Protein AF-K2JA62-F1 (afdb_monomer_lite)

Structure (mmCIF, N/CA/C/O backbone):
data_AF-K2JA62-F1
#
_entry.id   AF-K2JA62-F1
#
loop_
_atom_site.group_PDB
_atom_site.id
_atom_site.type_symbol
_atom_site.label_atom_id
_atom_site.label_alt_id
_atom_site.label_comp_id
_atom_site.label_asym_id
_atom_site.label_entity_id
_atom_site.label_seq_id
_atom_site.pdbx_PDB_ins_code
_atom_site.Cartn_x
_atom_site.Cartn_y
_atom_site.Cartn_z
_atom_site.occupancy
_atom_site.B_iso_or_equiv
_atom_site.auth_seq_id
_atom_site.auth_comp_id
_atom_site.auth_asym_id
_atom_site.auth_atom_id
_atom_site.pdbx_PDB_model_num
ATOM 1 N N . SER A 1 1 ? 9.801 79.016 -14.951 1.00 45.44 1 SER A N 1
ATOM 2 C CA . SER A 1 1 ? 8.722 78.020 -14.820 1.00 45.44 1 SER A CA 1
ATOM 3 C C . SER A 1 1 ? 9.361 76.761 -14.269 1.00 45.44 1 SER A C 1
ATOM 5 O O . SER A 1 1 ? 10.327 76.317 -14.866 1.00 45.44 1 SER A O 1
ATOM 7 N N . GLN A 1 2 ? 9.165 76.470 -12.980 1.00 48.56 2 GLN A N 1
ATOM 8 C CA . GLN A 1 2 ? 8.334 75.347 -12.511 1.00 48.56 2 GLN A CA 1
ATOM 9 C C . GLN A 1 2 ? 8.779 73.981 -13.070 1.00 48.56 2 GLN A C 1
ATOM 11 O O . GLN A 1 2 ? 8.889 73.843 -14.274 1.00 48.56 2 GLN A O 1
ATOM 16 N N . GLN A 1 3 ? 8.955 72.899 -12.318 1.00 48.75 3 GLN A N 1
ATOM 17 C CA . GLN A 1 3 ? 8.885 72.585 -10.889 1.00 48.75 3 GLN A CA 1
ATOM 18 C C . GLN A 1 3 ? 9.178 71.060 -10.802 1.00 48.75 3 GLN A C 1
ATOM 20 O O . GLN A 1 3 ? 8.664 70.343 -11.650 1.00 48.75 3 GLN A O 1
ATOM 25 N N . GLN A 1 4 ? 9.886 70.606 -9.750 1.00 49.62 4 GLN A N 1
ATOM 26 C CA . GLN A 1 4 ? 9.683 69.329 -9.010 1.00 49.62 4 GLN A CA 1
ATOM 27 C C . GLN A 1 4 ? 9.931 67.984 -9.749 1.00 49.62 4 GLN A C 1
ATOM 29 O O . GLN A 1 4 ? 9.491 67.789 -10.867 1.00 49.62 4 GLN A O 1
ATOM 34 N N . GLY A 1 5 ? 10.559 66.944 -9.191 1.00 36.22 5 GLY A N 1
ATOM 35 C CA . GLY A 1 5 ? 11.025 66.666 -7.834 1.00 36.22 5 GLY A CA 1
ATOM 36 C C . GLY A 1 5 ? 11.055 65.144 -7.570 1.00 36.22 5 GLY A C 1
ATOM 37 O O . GLY A 1 5 ? 10.258 64.401 -8.129 1.00 36.22 5 GLY A O 1
ATOM 38 N N . ALA A 1 6 ? 11.953 64.745 -6.664 1.00 41.06 6 ALA A N 1
ATOM 39 C CA . ALA A 1 6 ? 11.935 63.545 -5.813 1.00 41.06 6 ALA A CA 1
ATOM 40 C C . ALA A 1 6 ? 12.363 62.160 -6.364 1.00 41.06 6 ALA A C 1
ATOM 42 O O . ALA A 1 6 ? 11.591 61.346 -6.859 1.00 41.06 6 ALA A O 1
ATOM 43 N N . VAL A 1 7 ? 13.641 61.886 -6.090 1.00 53.56 7 VAL A N 1
ATOM 44 C CA . VAL A 1 7 ? 14.231 60.628 -5.605 1.00 53.56 7 VAL A CA 1
ATOM 45 C C . VAL A 1 7 ? 13.331 59.800 -4.664 1.00 53.56 7 VAL A C 1
ATOM 47 O O . VAL A 1 7 ? 12.684 60.358 -3.782 1.00 53.56 7 VAL A O 1
ATOM 50 N N . ALA A 1 8 ? 13.392 58.466 -4.754 1.00 41.38 8 ALA A N 1
ATOM 51 C CA . ALA A 1 8 ? 13.087 57.576 -3.629 1.00 41.38 8 ALA A CA 1
ATOM 52 C C . ALA A 1 8 ? 13.810 56.226 -3.772 1.00 41.38 8 ALA A C 1
ATOM 54 O O . ALA A 1 8 ? 13.674 55.513 -4.763 1.00 41.38 8 ALA A O 1
ATOM 55 N N . ALA A 1 9 ? 14.610 55.927 -2.754 1.00 48.59 9 ALA A N 1
ATOM 56 C CA . ALA A 1 9 ? 15.407 54.728 -2.563 1.00 48.59 9 ALA A CA 1
ATOM 57 C C . ALA A 1 9 ? 14.555 53.469 -2.371 1.00 48.59 9 ALA A C 1
ATOM 59 O O . ALA A 1 9 ? 13.535 53.532 -1.695 1.00 48.59 9 ALA A O 1
ATOM 60 N N . LEU A 1 10 ? 15.044 52.314 -2.832 1.00 39.09 10 LEU A N 1
ATOM 61 C CA . LEU A 1 10 ? 14.592 51.003 -2.359 1.00 39.09 10 LEU A CA 1
ATOM 62 C C . LEU A 1 10 ? 15.790 50.050 -2.269 1.00 39.09 10 LEU A C 1
ATOM 64 O O . LEU A 1 10 ? 16.114 49.310 -3.194 1.00 39.09 10 LEU A O 1
ATOM 68 N N . GLY A 1 11 ? 16.466 50.100 -1.121 1.00 43.50 11 GLY A N 1
ATOM 69 C CA . GLY A 1 11 ? 17.125 48.918 -0.581 1.00 43.50 11 GLY A CA 1
ATOM 70 C C . GLY A 1 11 ? 16.074 47.998 0.042 1.00 43.50 11 GLY A C 1
ATOM 71 O O . GLY A 1 11 ? 15.070 48.475 0.565 1.00 43.50 11 GLY A O 1
ATOM 72 N N . GLY A 1 12 ? 16.319 46.689 0.017 1.00 34.91 12 GLY A N 1
ATOM 73 C CA . GLY A 1 12 ? 15.558 45.742 0.832 1.00 34.91 12 GLY A CA 1
ATOM 74 C C . GLY A 1 12 ? 15.395 44.361 0.209 1.00 34.91 12 GLY A C 1
ATOM 75 O O . GLY A 1 12 ? 14.727 44.212 -0.802 1.00 34.91 12 GLY A O 1
ATOM 76 N N . GLY A 1 13 ? 16.028 43.377 0.852 1.00 38.75 13 GLY A N 1
ATOM 77 C CA . GLY A 1 13 ? 15.559 42.006 1.102 1.00 38.75 13 GLY A CA 1
ATOM 78 C C . GLY A 1 13 ? 14.589 41.312 0.132 1.00 38.75 13 GLY A C 1
ATOM 79 O O . GLY A 1 13 ? 13.483 41.769 -0.122 1.00 38.75 13 GLY A O 1
ATOM 80 N N . ARG A 1 14 ? 14.986 40.099 -0.277 1.00 52.88 14 ARG A N 1
ATOM 81 C CA . ARG A 1 14 ? 14.175 39.056 -0.939 1.00 52.88 14 ARG A CA 1
ATOM 82 C C . ARG A 1 14 ? 12.745 38.945 -0.375 1.00 52.88 14 ARG A C 1
ATOM 84 O O . ARG A 1 14 ? 12.563 39.058 0.835 1.00 52.88 14 ARG A O 1
ATOM 91 N N . PRO A 1 15 ? 11.795 38.464 -1.192 1.00 45.56 15 PRO A N 1
ATOM 92 C CA . PRO A 1 15 ? 11.293 37.126 -0.878 1.00 45.56 15 PRO A CA 1
ATOM 93 C C . PRO A 1 15 ? 11.316 36.173 -2.077 1.00 45.56 15 PRO A C 1
ATOM 95 O O . PRO A 1 15 ? 10.873 36.464 -3.184 1.00 45.56 15 PRO A O 1
ATOM 98 N N . PHE A 1 16 ? 11.816 34.977 -1.800 1.00 48.72 16 PHE A N 1
ATOM 99 C CA . PHE A 1 16 ? 11.448 33.753 -2.498 1.00 48.72 16 PHE A CA 1
ATOM 100 C C . PHE A 1 16 ? 9.908 33.649 -2.525 1.00 48.72 16 PHE A C 1
ATOM 102 O O . PHE A 1 16 ? 9.282 33.573 -1.477 1.00 48.72 16 PHE A O 1
ATOM 109 N N . SER A 1 17 ? 9.285 33.657 -3.704 1.00 54.53 17 SER A N 1
ATOM 110 C CA . SER A 1 17 ? 7.892 33.204 -3.876 1.00 54.53 17 SER A CA 1
ATOM 111 C C . SER A 1 17 ? 7.974 31.785 -4.440 1.00 54.53 17 SER A C 1
ATOM 113 O O . SER A 1 17 ? 8.422 31.594 -5.564 1.00 54.53 17 SER A O 1
ATOM 115 N N . GLN A 1 18 ? 7.969 30.765 -3.584 1.00 48.72 18 GLN A N 1
ATOM 116 C CA . GLN A 1 18 ? 6.794 30.086 -3.024 1.00 48.72 18 GLN A CA 1
ATOM 117 C C . GLN A 1 18 ? 6.034 29.267 -4.084 1.00 48.72 18 GLN A C 1
ATOM 119 O O . GLN A 1 18 ? 5.167 29.755 -4.794 1.00 48.72 18 GLN A O 1
ATOM 124 N N . SER A 1 19 ? 6.429 27.995 -4.151 1.00 43.75 19 SER A N 1
ATOM 125 C CA . SER A 1 19 ? 5.552 26.817 -4.133 1.00 43.75 19 SER A CA 1
ATOM 126 C C . SER A 1 19 ? 4.311 26.816 -5.034 1.00 43.75 19 SER A C 1
ATOM 128 O O . SER A 1 19 ? 3.243 27.283 -4.653 1.00 43.75 19 SER A O 1
ATOM 130 N N . GLY A 1 20 ? 4.403 26.102 -6.155 1.00 44.59 20 GLY A N 1
ATOM 131 C CA . GLY A 1 20 ? 3.246 25.526 -6.840 1.00 44.59 20 GLY A CA 1
ATOM 132 C C . GLY A 1 20 ? 3.025 24.069 -6.427 1.00 44.59 20 GLY A C 1
ATOM 133 O O . GLY A 1 20 ? 3.175 23.178 -7.253 1.00 44.59 20 GLY A O 1
ATOM 134 N N . PHE A 1 21 ? 2.693 23.811 -5.159 1.00 43.84 21 PHE A N 1
ATOM 135 C CA . PHE A 1 21 ? 2.068 22.545 -4.762 1.00 43.84 21 PHE A CA 1
ATOM 136 C C . PHE A 1 21 ? 0.595 22.839 -4.494 1.00 43.84 21 PHE A C 1
ATOM 138 O O . PHE A 1 21 ? 0.222 23.269 -3.405 1.00 43.84 21 PHE A O 1
ATOM 145 N N . ALA A 1 22 ? -0.241 22.660 -5.515 1.00 44.41 22 ALA A N 1
ATOM 146 C CA . ALA A 1 22 ? -1.685 22.734 -5.359 1.00 44.41 22 ALA A CA 1
ATOM 147 C C . ALA A 1 22 ? -2.173 21.462 -4.645 1.00 44.41 22 ALA A C 1
ATOM 149 O O . ALA A 1 22 ? -2.412 20.432 -5.271 1.00 44.41 22 ALA A O 1
ATOM 150 N N . LEU A 1 23 ? -2.296 21.533 -3.318 1.00 45.19 23 LEU A N 1
ATOM 151 C CA . LEU A 1 23 ? -3.130 20.620 -2.542 1.00 45.19 23 LEU A CA 1
ATOM 152 C C . LEU A 1 23 ? -4.564 21.153 -2.591 1.00 45.19 23 LEU A C 1
ATOM 154 O O . LEU A 1 23 ? -4.899 22.123 -1.917 1.00 45.19 23 LEU A O 1
ATOM 158 N N . GLY A 1 24 ? -5.399 20.524 -3.414 1.00 37.38 24 GLY A N 1
ATOM 159 C CA . GLY A 1 24 ? -6.812 20.858 -3.539 1.00 37.38 24 GLY A CA 1
ATOM 160 C C . GLY A 1 24 ? -7.640 19.640 -3.931 1.00 37.38 24 GLY A C 1
ATOM 161 O O . GLY A 1 24 ? -7.641 19.249 -5.089 1.00 37.38 24 GLY A O 1
ATOM 162 N N . GLY A 1 25 ? -8.324 19.065 -2.938 1.00 40.34 25 GLY A N 1
ATOM 163 C CA . GLY A 1 25 ? -9.668 18.487 -3.054 1.00 40.34 25 GLY A CA 1
ATOM 164 C C . GLY A 1 25 ? -9.904 17.299 -3.993 1.00 40.34 25 GLY A C 1
ATOM 165 O O . GLY A 1 25 ? -10.125 17.470 -5.181 1.00 40.34 25 GLY A O 1
ATOM 166 N N . ALA A 1 26 ? -9.996 16.111 -3.388 1.00 48.31 26 ALA A N 1
ATOM 167 C CA . ALA A 1 26 ? -10.973 15.057 -3.685 1.00 48.31 26 ALA A CA 1
ATOM 168 C C . ALA A 1 26 ? -11.377 14.806 -5.157 1.00 48.31 26 ALA A C 1
ATOM 170 O O . ALA A 1 26 ? -12.359 15.347 -5.651 1.00 48.31 26 ALA A O 1
ATOM 171 N N . ALA A 1 27 ? -10.717 13.827 -5.778 1.00 48.31 27 ALA A N 1
ATOM 172 C CA . ALA A 1 27 ? -11.366 12.825 -6.629 1.00 48.31 27 ALA A CA 1
ATOM 173 C C . ALA A 1 27 ? -10.446 11.598 -6.716 1.00 48.31 27 ALA A C 1
ATOM 175 O O . ALA A 1 27 ? -9.691 11.397 -7.667 1.00 48.31 27 ALA A O 1
ATOM 176 N N . LEU A 1 28 ? -10.477 10.796 -5.653 1.00 47.72 28 LEU A N 1
ATOM 177 C CA . LEU A 1 28 ? -10.070 9.399 -5.692 1.00 47.72 28 LEU A CA 1
ATOM 178 C C . LEU A 1 28 ? -11.025 8.687 -6.663 1.00 47.72 28 LEU A C 1
ATOM 180 O O . LEU A 1 28 ? -12.188 8.491 -6.329 1.00 47.72 28 LEU A O 1
ATOM 184 N N . GLY A 1 29 ? -10.560 8.365 -7.870 1.00 46.84 29 GLY A N 1
ATOM 185 C CA . GLY A 1 29 ? -11.374 7.632 -8.846 1.00 46.84 29 GLY A CA 1
ATOM 186 C C . GLY A 1 29 ? -11.191 8.070 -10.293 1.00 46.84 29 GLY A C 1
ATOM 187 O O . GLY A 1 29 ? -12.166 8.344 -10.977 1.00 46.84 29 GLY A O 1
ATOM 188 N N . SER A 1 30 ? -9.953 8.157 -10.772 1.00 44.75 30 SER A N 1
ATOM 189 C CA . SER A 1 30 ? -9.673 8.091 -12.208 1.00 44.75 30 SER A CA 1
ATOM 190 C C . SER A 1 30 ? -8.200 7.764 -12.391 1.00 44.75 30 SER A C 1
ATOM 192 O O . SER A 1 30 ? -7.335 8.639 -12.346 1.00 44.75 30 SER A O 1
ATOM 194 N N . THR A 1 31 ? -7.902 6.481 -12.580 1.00 48.59 31 THR A N 1
ATOM 195 C CA . THR A 1 31 ? -6.661 6.014 -13.211 1.00 48.59 31 THR A CA 1
ATOM 196 C C . THR A 1 31 ? -6.746 6.293 -14.715 1.00 48.59 31 THR A C 1
ATOM 198 O O . THR A 1 31 ? -6.669 5.387 -15.537 1.00 48.59 31 THR A O 1
ATOM 201 N N . GLY A 1 32 ? -7.016 7.547 -15.070 1.00 46.16 32 GLY A N 1
ATOM 202 C CA . GLY A 1 32 ? -6.862 8.063 -16.417 1.00 46.16 32 GLY A CA 1
ATOM 203 C C . GLY A 1 32 ? -5.429 8.543 -16.555 1.00 46.16 32 GLY A C 1
ATOM 204 O O . GLY A 1 32 ? -4.976 9.370 -15.762 1.00 46.16 32 GLY A O 1
ATOM 205 N N . ASP A 1 33 ? -4.729 7.973 -17.525 1.00 48.88 33 ASP A N 1
ATOM 206 C CA . ASP A 1 33 ? -3.366 8.298 -17.921 1.00 48.88 33 ASP A CA 1
ATOM 207 C C . ASP A 1 33 ? -3.200 9.821 -18.067 1.00 48.88 33 ASP A C 1
ATOM 209 O O . ASP A 1 33 ? -3.616 10.430 -19.054 1.00 48.88 33 ASP A O 1
ATOM 213 N N . ARG A 1 34 ? -2.664 10.484 -17.033 1.00 51.22 34 ARG A N 1
ATOM 214 C CA . ARG A 1 34 ? -2.320 11.906 -17.118 1.00 51.22 34 ARG A CA 1
ATOM 215 C C . ARG A 1 34 ? -0.994 12.005 -17.848 1.00 51.22 34 ARG A C 1
ATOM 217 O O . ARG A 1 34 ? 0.055 12.197 -17.233 1.00 51.22 34 ARG A O 1
ATOM 224 N N . SER A 1 35 ? -1.056 11.912 -19.170 1.00 55.62 35 SER A N 1
ATOM 225 C CA . SER A 1 35 ? 0.016 12.361 -20.044 1.00 55.62 35 SER A CA 1
ATOM 226 C C . SER A 1 35 ? 0.187 13.869 -19.846 1.00 55.62 35 SER A C 1
ATOM 228 O O . SER A 1 35 ? -0.496 14.689 -20.461 1.00 55.62 35 SER A O 1
ATOM 230 N N . VAL A 1 36 ? 1.084 14.256 -18.941 1.00 49.03 36 VAL A N 1
ATOM 231 C CA . VAL A 1 36 ? 1.608 15.620 -18.881 1.00 49.03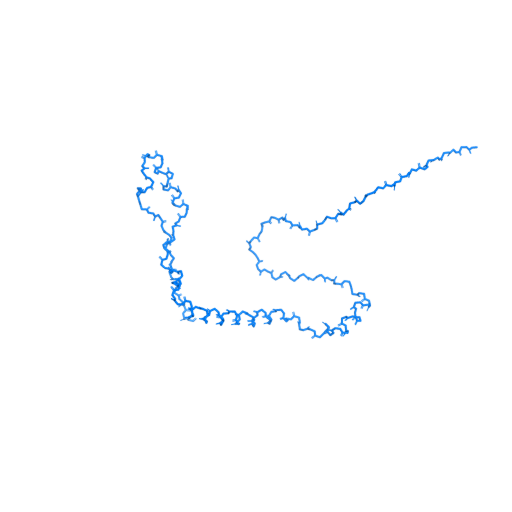 36 VAL A CA 1
ATOM 232 C C . VAL A 1 36 ? 2.423 15.858 -20.149 1.00 49.03 36 VAL A C 1
ATOM 234 O O . VAL A 1 36 ? 3.635 15.658 -20.174 1.00 49.03 36 VAL A O 1
ATOM 237 N N . SER A 1 37 ? 1.767 16.304 -21.221 1.00 55.72 37 SER A N 1
ATOM 238 C CA . SER A 1 37 ? 2.448 16.960 -22.339 1.00 55.72 37 SER A CA 1
ATOM 239 C C . SER A 1 37 ? 2.900 18.343 -21.879 1.00 55.72 37 SER A C 1
ATOM 241 O O . SER A 1 37 ? 2.347 19.371 -22.260 1.00 55.72 37 SER A O 1
ATOM 243 N N . ALA A 1 38 ? 3.920 18.372 -21.024 1.00 56.41 38 ALA A N 1
ATOM 244 C CA . ALA A 1 38 ? 4.715 19.567 -20.833 1.00 56.41 38 ALA A CA 1
ATOM 245 C C . ALA A 1 38 ? 5.480 19.788 -22.142 1.00 56.41 38 ALA A C 1
ATOM 247 O O . ALA A 1 38 ? 6.483 19.120 -22.404 1.00 56.41 38 ALA A O 1
ATOM 248 N N . ALA A 1 39 ? 4.974 20.681 -22.997 1.00 59.97 39 ALA A N 1
ATOM 249 C CA . ALA A 1 39 ? 5.717 21.162 -24.151 1.00 59.97 39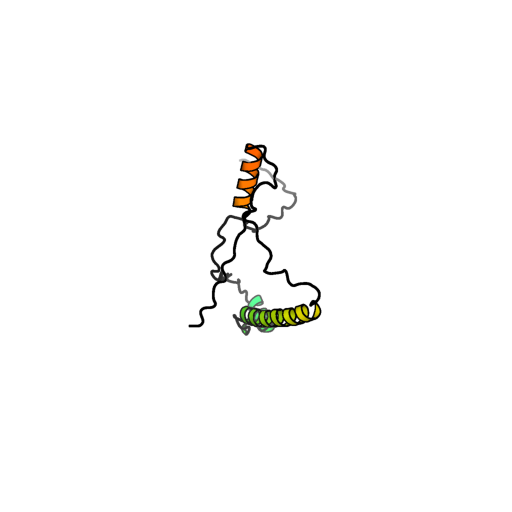 ALA A CA 1
ATOM 250 C C . ALA A 1 39 ? 7.039 21.742 -23.632 1.00 59.97 39 ALA A C 1
ATOM 252 O O . ALA A 1 39 ? 7.082 22.824 -23.051 1.00 59.97 39 ALA A O 1
ATOM 253 N N . THR A 1 40 ? 8.110 20.959 -23.750 1.00 64.75 40 THR A N 1
ATOM 254 C CA . THR A 1 40 ? 9.428 21.350 -23.260 1.00 64.75 40 THR A CA 1
ATOM 255 C C . THR A 1 40 ? 9.934 22.436 -24.205 1.00 64.75 40 THR A C 1
ATOM 257 O O . THR A 1 40 ? 10.079 22.144 -25.398 1.00 64.75 40 THR A O 1
ATOM 260 N N . PRO A 1 41 ? 10.188 23.676 -23.747 1.00 59.06 41 PRO A N 1
ATOM 261 C CA . PRO A 1 41 ? 10.761 24.704 -24.604 1.00 59.06 41 PRO A CA 1
ATOM 262 C C . PRO A 1 41 ? 12.115 24.200 -25.111 1.00 59.06 41 PRO A C 1
ATOM 264 O O . PRO A 1 41 ? 13.083 24.064 -24.366 1.00 59.06 41 PRO A O 1
ATOM 267 N N . THR A 1 42 ? 12.156 23.831 -26.387 1.00 72.69 42 THR A N 1
ATOM 268 C CA . THR A 1 42 ? 13.276 23.098 -26.971 1.00 72.69 42 THR A CA 1
ATOM 269 C C . THR A 1 42 ? 14.214 24.103 -27.630 1.00 72.69 42 THR A C 1
ATOM 271 O O . THR A 1 42 ? 14.147 24.364 -28.830 1.00 72.69 42 THR A O 1
ATOM 274 N N . THR A 1 43 ? 15.068 24.724 -26.816 1.00 87.12 43 THR A N 1
ATOM 275 C CA . THR A 1 43 ? 16.106 25.635 -27.315 1.00 87.12 43 THR A CA 1
ATOM 276 C C . THR A 1 43 ? 17.127 24.863 -28.166 1.00 87.12 43 THR A C 1
ATOM 278 O O . THR A 1 43 ? 17.327 23.665 -27.939 1.00 87.12 43 THR A O 1
ATOM 281 N N . PRO A 1 44 ? 17.826 25.508 -29.117 1.00 87.81 44 PRO A N 1
ATOM 282 C CA . PRO A 1 44 ? 18.840 24.840 -29.941 1.00 87.81 44 PRO A CA 1
ATOM 283 C C . PRO A 1 44 ? 19.934 24.136 -29.119 1.00 87.81 44 PRO A C 1
ATOM 285 O O . PRO A 1 44 ? 20.351 23.028 -29.447 1.00 87.81 44 PRO A O 1
ATOM 288 N N . GLY A 1 45 ? 20.344 24.730 -27.992 1.00 88.62 45 GLY A N 1
ATOM 289 C CA . GLY A 1 45 ? 21.296 24.108 -27.066 1.00 88.62 45 GLY A CA 1
ATOM 290 C C . GLY A 1 45 ? 20.759 22.821 -26.429 1.00 88.62 45 GLY A C 1
ATOM 291 O O . GLY A 1 45 ? 21.471 21.820 -26.365 1.00 88.62 45 GLY A O 1
ATOM 292 N N . MET A 1 46 ? 19.482 22.807 -26.032 1.00 86.81 46 MET A N 1
ATOM 293 C CA . MET A 1 46 ? 18.822 21.610 -25.500 1.00 86.81 46 MET A CA 1
ATOM 294 C C . MET A 1 46 ? 18.721 20.505 -26.563 1.00 86.81 46 MET A C 1
ATOM 296 O O . MET A 1 46 ? 18.897 19.335 -26.237 1.00 86.81 46 MET A O 1
ATOM 300 N N . GLN A 1 47 ? 18.486 20.851 -27.833 1.00 88.06 47 GLN A N 1
ATOM 301 C CA . GLN A 1 47 ? 18.451 19.871 -28.928 1.00 88.06 47 GLN A CA 1
ATOM 302 C C . GLN A 1 47 ? 19.805 19.191 -29.125 1.00 88.06 47 GLN A C 1
ATOM 304 O O . GLN A 1 47 ? 19.864 17.963 -29.166 1.00 88.06 47 GLN A O 1
ATOM 309 N N . ASN A 1 48 ? 20.888 19.971 -29.177 1.00 90.50 48 ASN A N 1
ATOM 310 C CA . ASN A 1 48 ? 22.246 19.437 -29.311 1.00 90.50 48 ASN A CA 1
ATOM 311 C C . ASN A 1 48 ? 22.615 18.532 -28.131 1.00 90.50 48 ASN A C 1
ATOM 313 O O . ASN A 1 48 ? 23.132 17.435 -28.327 1.00 90.50 48 ASN A O 1
ATOM 317 N N . PHE A 1 49 ? 22.279 18.945 -26.909 1.00 89.19 49 PHE A N 1
ATOM 318 C CA . PHE A 1 49 ? 22.513 18.134 -25.716 1.00 89.19 49 PHE A CA 1
ATOM 319 C C . PHE A 1 49 ? 21.737 16.807 -25.748 1.00 89.19 49 PHE A C 1
ATOM 321 O O . PHE A 1 49 ? 22.289 15.751 -25.453 1.00 89.19 49 PHE A O 1
ATOM 328 N N . ARG A 1 50 ? 20.471 16.825 -26.183 1.00 88.50 50 ARG A N 1
ATOM 329 C CA . ARG A 1 50 ? 19.657 15.607 -26.340 1.00 88.50 50 ARG A CA 1
ATOM 330 C C . ARG A 1 50 ? 20.193 14.669 -27.417 1.00 88.50 50 ARG A C 1
ATOM 332 O O . ARG A 1 50 ? 20.104 13.458 -27.238 1.00 88.50 50 ARG A O 1
ATOM 339 N N . GLN A 1 51 ? 20.740 15.206 -28.508 1.00 88.56 51 GLN A N 1
ATOM 340 C CA . GLN A 1 51 ? 21.405 14.406 -29.539 1.00 88.56 51 GLN A CA 1
ATOM 341 C C . GLN A 1 51 ? 22.670 13.738 -28.990 1.00 88.56 51 GLN A C 1
ATOM 343 O O . GLN A 1 51 ? 22.839 12.537 -29.176 1.00 88.56 51 GLN A O 1
ATOM 348 N N . GLN A 1 52 ? 23.503 14.480 -28.251 1.00 90.00 52 GLN A N 1
ATOM 349 C CA . GLN A 1 52 ? 24.705 13.938 -27.603 1.00 90.00 52 GLN A CA 1
ATOM 350 C C . GLN A 1 52 ? 24.376 12.832 -26.591 1.00 90.00 52 GLN A C 1
ATOM 352 O O . GLN A 1 52 ? 25.093 11.841 -26.512 1.00 90.00 52 GLN A O 1
ATOM 357 N N . LEU A 1 53 ? 23.274 12.975 -25.852 1.00 89.44 53 LEU A N 1
ATOM 358 C CA . LEU A 1 53 ? 22.792 11.972 -24.898 1.00 89.44 53 LEU A CA 1
ATOM 359 C C . LEU A 1 53 ? 21.945 10.852 -25.533 1.00 89.44 53 LEU A C 1
ATOM 361 O O . LEU A 1 53 ? 21.431 10.001 -24.812 1.00 89.44 53 LEU A O 1
ATOM 365 N N . GLY A 1 54 ? 21.729 10.864 -26.853 1.00 86.62 54 GLY A N 1
ATOM 366 C CA . GLY A 1 54 ? 20.912 9.856 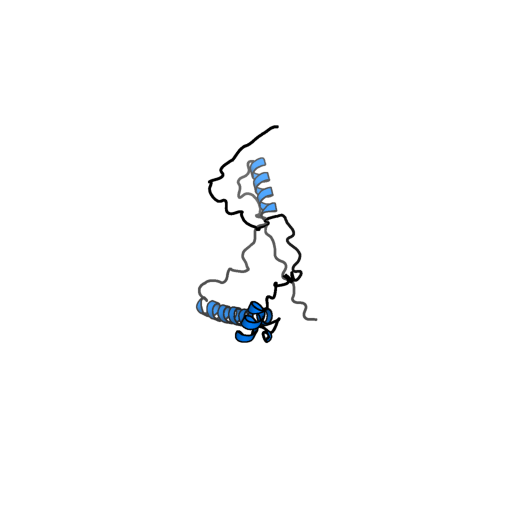-27.541 1.00 86.62 54 GLY A CA 1
ATOM 367 C C . GLY A 1 54 ? 19.424 9.855 -27.155 1.00 86.62 54 GLY A C 1
ATOM 368 O O . GLY A 1 54 ? 18.696 8.932 -27.508 1.00 86.62 54 GLY A O 1
ATOM 369 N N . LEU A 1 55 ? 18.928 10.896 -26.477 1.00 83.88 55 LEU A N 1
ATOM 370 C CA . LEU A 1 55 ? 17.559 10.948 -25.939 1.00 83.88 55 LEU A CA 1
ATOM 371 C C . LEU A 1 55 ? 16.473 10.979 -27.023 1.00 83.88 55 LEU A C 1
ATOM 373 O O . LEU A 1 55 ? 15.307 10.736 -26.729 1.00 83.88 55 LEU A O 1
ATOM 377 N N . ASN A 1 56 ? 16.838 11.284 -28.269 1.00 81.62 56 ASN A N 1
ATOM 378 C CA . ASN A 1 56 ? 15.920 11.252 -29.411 1.00 81.62 56 ASN A CA 1
ATOM 379 C C . ASN A 1 56 ? 15.633 9.823 -29.906 1.00 81.62 56 ASN A C 1
ATOM 381 O O . ASN A 1 56 ? 14.724 9.638 -30.705 1.00 81.62 56 ASN A O 1
ATOM 385 N N . GLN A 1 57 ? 16.407 8.836 -29.449 1.00 82.69 57 GLN A N 1
ATOM 386 C CA . GLN A 1 57 ? 16.263 7.421 -29.803 1.00 82.69 57 GLN A CA 1
ATOM 387 C C . GLN A 1 57 ? 15.647 6.601 -28.658 1.00 82.69 57 GLN A C 1
ATOM 389 O O . GLN A 1 57 ? 15.487 5.391 -28.783 1.00 82.69 57 GLN A O 1
ATOM 394 N N . ALA A 1 58 ? 15.330 7.241 -27.528 1.00 82.19 58 ALA A N 1
ATOM 395 C CA . ALA A 1 58 ? 14.749 6.564 -26.379 1.00 82.19 58 ALA A CA 1
ATOM 396 C C . ALA A 1 58 ? 13.323 6.089 -26.694 1.00 82.19 58 ALA A C 1
ATOM 398 O O . ALA A 1 58 ? 12.503 6.862 -27.191 1.00 82.19 58 ALA A O 1
ATOM 399 N N . ASP A 1 59 ? 13.022 4.833 -26.360 1.00 85.69 59 ASP A N 1
ATOM 400 C CA . ASP A 1 59 ? 11.671 4.286 -26.477 1.00 85.69 59 ASP A CA 1
ATOM 401 C C . ASP A 1 59 ? 10.713 5.071 -25.555 1.00 85.69 59 ASP A C 1
ATOM 403 O O . ASP A 1 59 ? 10.943 5.117 -24.339 1.00 85.69 59 ASP A O 1
ATOM 407 N N . PRO A 1 60 ? 9.630 5.680 -26.080 1.00 83.75 60 PRO A N 1
ATOM 408 C CA . PRO A 1 60 ? 8.648 6.386 -25.256 1.00 83.75 60 PRO A CA 1
ATOM 409 C C . PRO A 1 60 ? 8.001 5.485 -24.192 1.00 83.75 60 PRO A C 1
ATOM 411 O O . PRO A 1 60 ? 7.554 5.976 -23.155 1.00 83.75 60 PRO A O 1
ATOM 414 N N . ASN A 1 61 ? 7.997 4.168 -24.409 1.00 90.19 61 ASN A N 1
ATOM 415 C CA . ASN A 1 61 ? 7.405 3.179 -23.520 1.00 90.19 61 ASN A CA 1
ATOM 416 C C . ASN A 1 61 ? 8.389 2.605 -22.492 1.00 90.19 61 ASN A C 1
ATOM 418 O O . ASN A 1 61 ? 7.967 1.790 -21.668 1.00 90.19 61 ASN A O 1
ATOM 422 N N . ILE A 1 62 ? 9.659 3.034 -22.460 1.00 87.69 62 ILE A N 1
ATOM 423 C CA . ILE A 1 62 ? 10.704 2.435 -21.607 1.00 87.69 62 ILE A CA 1
ATOM 424 C C . ILE A 1 62 ? 10.303 2.331 -20.130 1.00 87.69 62 ILE A C 1
ATOM 426 O O . ILE A 1 62 ? 10.586 1.332 -19.478 1.00 87.69 62 ILE A O 1
ATOM 430 N N . ARG A 1 63 ? 9.565 3.315 -19.598 1.00 88.25 63 ARG A N 1
ATOM 431 C CA . ARG A 1 63 ? 9.067 3.275 -18.212 1.00 88.25 63 ARG A CA 1
ATOM 432 C C . ARG A 1 63 ? 8.069 2.143 -17.990 1.00 88.25 63 ARG A C 1
ATOM 434 O O . ARG A 1 63 ? 8.108 1.494 -16.953 1.00 88.25 63 ARG A O 1
ATOM 441 N N . THR A 1 64 ? 7.184 1.902 -18.953 1.00 89.19 64 THR A N 1
ATOM 442 C CA . THR A 1 64 ? 6.206 0.808 -18.867 1.00 89.19 64 THR A CA 1
ATOM 443 C C . THR A 1 64 ? 6.890 -0.553 -18.961 1.00 89.19 64 THR A C 1
ATOM 445 O O . THR A 1 64 ? 6.534 -1.458 -18.210 1.00 89.19 64 THR A O 1
ATOM 448 N N . THR A 1 65 ? 7.912 -0.675 -19.811 1.00 89.75 65 THR A N 1
ATOM 449 C CA . THR A 1 65 ? 8.737 -1.880 -19.942 1.00 89.75 65 THR A CA 1
ATOM 450 C C . THR A 1 65 ? 9.505 -2.165 -18.654 1.00 89.75 65 THR A C 1
ATOM 452 O O . THR A 1 65 ? 9.325 -3.236 -18.081 1.00 89.75 65 THR A O 1
ATOM 455 N N . ILE A 1 66 ? 10.235 -1.177 -18.118 1.00 89.19 66 ILE A N 1
ATOM 456 C CA . ILE A 1 66 ? 10.956 -1.298 -16.840 1.00 89.19 66 ILE A CA 1
ATOM 457 C C . ILE A 1 66 ? 10.000 -1.665 -15.707 1.00 89.19 66 ILE A C 1
ATOM 459 O O . ILE A 1 66 ? 10.291 -2.562 -14.928 1.00 89.19 66 ILE A O 1
ATOM 463 N N . ASN A 1 67 ? 8.840 -1.011 -15.610 1.00 85.19 67 ASN A N 1
ATOM 464 C CA . ASN A 1 67 ? 7.875 -1.322 -14.557 1.00 85.19 67 ASN A CA 1
ATOM 465 C C . ASN A 1 67 ? 7.360 -2.763 -14.667 1.00 85.19 67 ASN A C 1
ATOM 467 O O . ASN A 1 67 ? 7.226 -3.441 -13.649 1.00 85.19 67 ASN A O 1
ATOM 471 N N . ARG A 1 68 ? 7.091 -3.249 -15.886 1.00 86.44 68 ARG A N 1
ATOM 472 C CA . ARG A 1 68 ? 6.662 -4.634 -16.124 1.00 86.44 68 ARG A CA 1
ATOM 473 C C . ARG A 1 68 ? 7.746 -5.630 -15.712 1.00 86.44 68 ARG A C 1
ATOM 475 O O . ARG A 1 68 ? 7.444 -6.574 -14.990 1.00 86.44 68 ARG A O 1
ATOM 482 N N . GLU A 1 69 ? 8.984 -5.405 -16.138 1.00 82.94 69 GLU A N 1
ATOM 483 C CA . GLU A 1 69 ? 10.133 -6.261 -15.814 1.00 82.94 69 GLU A CA 1
ATOM 484 C C . GLU A 1 69 ? 10.450 -6.239 -14.313 1.00 82.94 69 GLU A C 1
ATOM 486 O O . GLU A 1 69 ? 10.642 -7.282 -13.691 1.00 82.94 69 GLU A O 1
ATOM 491 N N . HIS A 1 70 ? 10.424 -5.059 -13.696 1.00 79.62 70 HIS A N 1
ATOM 492 C CA . HIS A 1 70 ? 10.709 -4.904 -12.276 1.00 79.62 70 HIS A CA 1
ATOM 493 C C . HIS A 1 70 ? 9.614 -5.507 -11.391 1.00 79.62 70 HIS A C 1
ATOM 495 O O . HIS A 1 70 ? 9.918 -6.080 -10.349 1.00 79.62 70 HIS A O 1
ATOM 501 N N . THR A 1 71 ? 8.349 -5.457 -11.823 1.00 72.44 71 THR A N 1
ATOM 502 C CA . THR A 1 71 ? 7.252 -6.143 -11.120 1.00 72.44 71 THR A CA 1
ATOM 503 C C . THR A 1 71 ? 7.466 -7.658 -11.118 1.00 72.44 71 THR A C 1
ATOM 505 O O . THR A 1 71 ? 7.303 -8.295 -10.082 1.00 72.44 71 THR A O 1
ATOM 508 N N . GLN A 1 72 ? 7.897 -8.235 -12.245 1.00 65.12 72 GLN A N 1
ATOM 509 C CA . GLN A 1 72 ? 8.178 -9.673 -12.338 1.00 65.12 72 GLN A CA 1
ATOM 510 C C . GLN A 1 72 ? 9.339 -10.100 -11.428 1.00 65.12 72 GLN A C 1
ATOM 512 O O . GLN A 1 72 ? 9.258 -11.149 -10.791 1.00 65.12 72 GLN A O 1
ATOM 517 N N . LEU A 1 73 ? 10.388 -9.276 -11.323 1.00 67.94 73 LEU A N 1
ATOM 518 C CA . LEU A 1 73 ? 11.510 -9.516 -10.409 1.00 67.94 73 LEU A CA 1
ATOM 519 C C . LEU A 1 73 ? 11.087 -9.405 -8.937 1.00 67.94 73 LEU A C 1
ATOM 521 O O . LEU A 1 73 ? 11.385 -10.294 -8.144 1.00 67.94 73 LEU A O 1
ATOM 525 N N . ALA A 1 74 ? 10.324 -8.370 -8.581 1.00 66.31 74 ALA A N 1
ATOM 526 C CA . ALA A 1 74 ? 9.849 -8.173 -7.213 1.00 66.31 74 ALA A CA 1
ATOM 527 C C . ALA A 1 74 ? 8.946 -9.322 -6.724 1.00 66.31 74 ALA A C 1
ATOM 529 O O . ALA A 1 74 ? 8.999 -9.701 -5.553 1.00 66.31 74 ALA A O 1
ATOM 530 N N . ASP A 1 75 ? 8.124 -9.895 -7.607 1.00 63.81 75 ASP A N 1
ATOM 531 C CA . ASP A 1 75 ? 7.275 -11.040 -7.267 1.00 63.81 75 ASP A CA 1
ATOM 532 C C . ASP A 1 75 ? 8.065 -12.355 -7.150 1.00 63.81 75 ASP A C 1
ATOM 534 O O . ASP A 1 75 ? 7.701 -13.212 -6.340 1.00 63.81 75 ASP A O 1
ATOM 538 N N . ALA A 1 76 ? 9.156 -12.520 -7.907 1.00 65.44 76 ALA A N 1
ATOM 539 C CA . ALA A 1 76 ? 10.057 -13.664 -7.768 1.00 65.44 76 ALA A CA 1
ATOM 540 C C . ALA A 1 76 ? 10.830 -13.622 -6.435 1.00 65.44 76 ALA A C 1
ATOM 542 O O . ALA A 1 76 ? 10.884 -14.632 -5.729 1.00 65.44 76 ALA A O 1
ATOM 543 N N . ASP A 1 77 ? 11.337 -12.449 -6.048 1.00 70.62 77 ASP A N 1
ATOM 544 C CA . ASP A 1 77 ? 12.076 -12.257 -4.794 1.00 70.62 77 ASP A CA 1
ATOM 545 C C . ASP A 1 77 ? 11.197 -12.495 -3.561 1.00 70.62 77 ASP A C 1
ATOM 547 O O . ASP A 1 77 ? 11.639 -13.099 -2.585 1.00 70.62 77 ASP A O 1
ATOM 551 N N . ARG A 1 78 ? 9.921 -12.087 -3.603 1.00 70.00 78 ARG A N 1
ATOM 552 C CA . ARG A 1 78 ? 8.969 -12.346 -2.509 1.00 70.00 78 ARG A CA 1
ATOM 553 C C . ARG A 1 78 ? 8.779 -13.832 -2.227 1.00 70.00 78 ARG A C 1
ATOM 555 O O . ARG A 1 78 ? 8.734 -14.204 -1.065 1.00 70.00 78 ARG A O 1
ATOM 562 N N . ARG A 1 79 ? 8.706 -14.677 -3.260 1.00 73.75 79 ARG A N 1
ATOM 563 C CA . ARG A 1 79 ? 8.532 -16.131 -3.083 1.00 73.75 79 ARG A CA 1
ATOM 564 C C . ARG A 1 79 ? 9.732 -16.768 -2.393 1.00 73.75 79 ARG A C 1
ATOM 566 O O . ARG A 1 79 ? 9.554 -17.557 -1.477 1.00 73.75 79 ARG A O 1
ATOM 573 N N . LEU A 1 80 ? 10.941 -16.375 -2.795 1.00 80.69 80 LEU A N 1
ATOM 574 C CA . LEU A 1 80 ? 12.172 -16.800 -2.129 1.00 80.69 80 LEU A CA 1
ATOM 575 C C . LEU A 1 80 ? 12.152 -16.366 -0.654 1.00 80.69 80 LEU A C 1
ATOM 577 O O . LEU A 1 80 ? 12.418 -17.157 0.249 1.00 80.69 80 LEU A O 1
ATOM 581 N N . LEU A 1 81 ? 11.830 -15.097 -0.400 1.00 80.00 81 LEU A N 1
ATOM 582 C CA . LEU A 1 81 ? 11.781 -14.567 0.957 1.00 80.00 81 LEU A CA 1
ATOM 583 C C . LEU A 1 81 ? 10.726 -15.280 1.811 1.00 80.00 81 LEU A C 1
ATOM 585 O O . LEU A 1 81 ? 11.027 -15.584 2.958 1.00 80.00 81 LEU A O 1
ATOM 589 N N . ASP A 1 82 ? 9.552 -15.597 1.267 1.00 72.50 82 ASP A N 1
ATOM 590 C CA . ASP A 1 82 ? 8.513 -16.370 1.959 1.00 72.50 82 ASP A CA 1
ATOM 591 C C . ASP A 1 82 ? 8.995 -17.793 2.312 1.00 72.50 82 ASP A C 1
ATOM 593 O O . ASP A 1 82 ? 8.750 -18.255 3.428 1.00 72.50 82 ASP A O 1
ATOM 597 N N . ASP A 1 83 ? 9.752 -18.454 1.428 1.00 78.44 83 ASP A N 1
ATOM 598 C CA . ASP A 1 83 ? 10.352 -19.772 1.696 1.00 78.44 83 ASP A CA 1
ATOM 599 C C . ASP A 1 83 ? 11.407 -19.710 2.820 1.00 78.44 83 ASP A C 1
ATOM 601 O O . ASP A 1 83 ? 11.480 -20.599 3.671 1.00 78.44 83 ASP A O 1
ATOM 605 N N . LEU A 1 84 ? 12.217 -18.644 2.869 1.00 85.50 84 LEU A N 1
ATOM 606 C CA . LEU A 1 84 ? 13.198 -18.433 3.945 1.00 85.50 84 LEU A CA 1
ATOM 607 C C . LEU A 1 84 ? 12.543 -18.018 5.267 1.00 85.50 84 LEU A C 1
ATOM 609 O O . LEU A 1 84 ? 13.038 -18.346 6.349 1.00 85.50 84 LEU A O 1
ATOM 613 N N . LEU A 1 85 ? 11.434 -17.290 5.193 1.00 82.62 85 LEU A N 1
ATOM 614 C CA . LEU A 1 85 ? 10.692 -16.782 6.339 1.00 82.62 85 LEU A CA 1
ATOM 615 C C . LEU A 1 85 ? 9.519 -17.695 6.723 1.00 82.62 85 LEU A C 1
ATOM 617 O O . LEU A 1 85 ? 8.583 -17.230 7.364 1.00 82.62 85 LEU A O 1
ATOM 621 N N . PHE A 1 86 ? 9.598 -18.995 6.414 1.00 77.31 86 PHE A N 1
ATOM 622 C CA . PHE A 1 86 ? 8.544 -19.989 6.674 1.00 77.31 86 PHE A CA 1
ATOM 623 C C . PHE A 1 86 ? 8.051 -20.031 8.134 1.00 77.31 86 PHE A C 1
ATOM 625 O O . PHE A 1 86 ? 6.918 -20.424 8.408 1.00 77.31 86 PHE A O 1
ATOM 632 N N . TRP A 1 87 ? 8.912 -19.657 9.087 1.00 78.00 87 TRP A N 1
ATOM 633 C CA . TRP A 1 87 ? 8.618 -19.620 10.524 1.00 78.00 87 TRP A CA 1
ATOM 634 C C . TRP A 1 87 ? 7.774 -18.406 10.927 1.00 78.00 87 TRP A C 1
ATOM 636 O O . TRP A 1 87 ? 7.126 -18.417 11.975 1.00 78.00 87 TRP A O 1
ATOM 646 N N . LYS A 1 88 ? 7.758 -17.360 10.097 1.00 71.00 88 LYS A N 1
ATOM 647 C CA . LYS A 1 88 ? 6.819 -16.258 10.220 1.00 71.00 88 LYS A CA 1
ATOM 648 C C . LYS A 1 88 ? 5.529 -16.711 9.553 1.00 71.00 88 LYS A C 1
ATOM 650 O O . LYS A 1 88 ? 5.418 -16.706 8.332 1.00 71.00 88 LYS A O 1
ATOM 655 N N . GLN A 1 89 ? 4.560 -17.109 10.373 1.00 62.00 89 GLN A N 1
ATOM 656 C CA . GLN A 1 89 ? 3.207 -17.413 9.919 1.00 62.00 89 GLN A CA 1
ATOM 657 C C . GLN A 1 89 ? 2.740 -16.264 9.013 1.00 62.00 89 GLN A C 1
ATOM 659 O O . GLN A 1 89 ? 2.663 -15.116 9.461 1.00 62.00 89 GLN A O 1
ATOM 664 N N . ALA A 1 90 ? 2.531 -16.542 7.722 1.00 61.56 90 ALA A N 1
ATOM 665 C CA . ALA A 1 90 ? 1.911 -15.578 6.824 1.00 61.56 90 ALA A CA 1
ATOM 666 C C . ALA A 1 90 ? 0.599 -15.158 7.485 1.00 61.56 90 ALA A C 1
ATOM 668 O O . ALA A 1 90 ? -0.142 -16.048 7.898 1.00 61.56 90 ALA A O 1
ATOM 669 N N . GLU A 1 91 ? 0.376 -13.845 7.641 1.00 58.41 91 GLU A N 1
ATOM 670 C CA . GLU A 1 91 ? -0.786 -13.279 8.338 1.00 58.41 91 GLU A CA 1
ATOM 671 C C . GLU A 1 91 ? -2.014 -14.117 7.997 1.00 58.41 91 GLU A C 1
ATOM 673 O O . GLU A 1 91 ? -2.414 -14.215 6.828 1.00 58.41 91 GLU A O 1
ATOM 678 N N . ASP A 1 92 ? -2.499 -14.834 9.004 1.00 54.56 92 ASP A N 1
ATOM 679 C CA . ASP A 1 92 ? -3.424 -15.925 8.800 1.00 54.56 92 ASP A CA 1
ATOM 680 C C . ASP A 1 92 ? -4.657 -15.313 8.125 1.00 54.56 92 ASP A C 1
ATOM 682 O O . ASP A 1 92 ? -5.307 -14.418 8.668 1.00 54.56 92 ASP A O 1
ATOM 686 N N . ARG A 1 93 ? -4.976 -15.720 6.886 1.00 54.94 93 ARG A N 1
ATOM 687 C CA . ARG A 1 93 ? -6.141 -15.165 6.154 1.00 54.94 93 ARG A CA 1
ATOM 688 C C . ARG A 1 93 ? -7.470 -15.467 6.869 1.00 54.94 93 ARG A C 1
ATOM 690 O O . ARG A 1 93 ? -8.529 -15.071 6.387 1.00 54.94 93 ARG A O 1
ATOM 697 N N . SER A 1 94 ? -7.395 -16.214 7.967 1.00 55.03 94 SER A N 1
ATOM 698 C CA . SER A 1 94 ? -8.417 -16.506 8.962 1.00 55.03 94 SER A CA 1
ATOM 699 C C . SER A 1 94 ? -8.661 -15.359 9.952 1.00 55.03 94 SER A C 1
ATOM 701 O O . SER A 1 94 ? -9.588 -15.479 10.750 1.00 55.03 94 SER A O 1
ATOM 703 N N . ALA A 1 95 ? -7.887 -14.263 9.917 1.00 61.31 95 ALA A N 1
ATOM 704 C CA . ALA A 1 95 ? -8.122 -13.104 10.771 1.00 61.31 95 ALA A CA 1
ATOM 705 C C . ALA A 1 95 ? -9.561 -12.592 10.584 1.00 61.31 95 ALA A C 1
ATOM 707 O O . ALA A 1 95 ? -9.942 -12.064 9.536 1.00 61.31 95 ALA A O 1
ATOM 708 N N . VAL A 1 96 ? -10.368 -12.804 11.622 1.00 74.25 96 VAL A N 1
ATOM 709 C CA . VAL A 1 96 ? -11.768 -12.400 11.732 1.00 74.25 96 VAL A CA 1
ATOM 710 C C . VAL A 1 96 ? -11.803 -10.871 11.770 1.00 74.25 96 VAL A C 1
ATOM 712 O O . VAL A 1 96 ? -11.451 -10.254 12.774 1.00 74.25 96 VAL A O 1
ATOM 715 N N . VAL A 1 97 ? -12.161 -10.241 10.649 1.00 81.75 97 VAL A N 1
A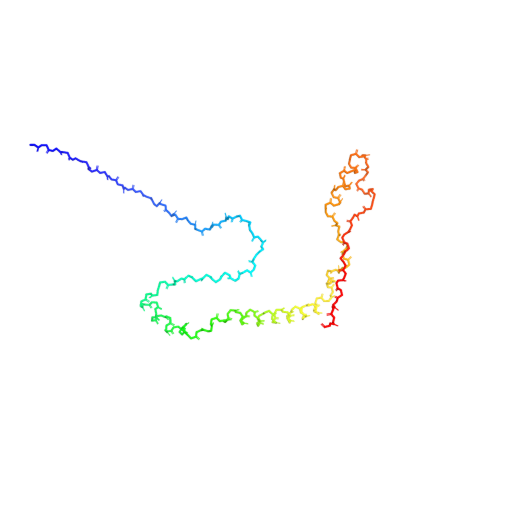TOM 716 C CA . VAL A 1 97 ? -12.212 -8.775 10.546 1.00 81.75 97 VAL A CA 1
ATOM 717 C C . VAL A 1 97 ? -13.492 -8.276 11.203 1.00 81.75 97 VAL A C 1
ATOM 719 O O . VAL A 1 97 ? -14.579 -8.532 10.702 1.00 81.75 97 VAL A O 1
ATOM 722 N N . VAL A 1 98 ? -13.372 -7.532 12.299 1.00 86.50 98 VAL A N 1
ATOM 723 C CA . VAL A 1 98 ? -14.511 -6.883 12.969 1.00 86.50 98 VAL A CA 1
ATOM 724 C C . VAL A 1 98 ? -15.043 -5.727 12.112 1.00 86.50 98 VAL A C 1
ATOM 726 O O . VAL A 1 98 ? -14.258 -4.958 11.556 1.00 86.50 98 VAL A O 1
ATOM 729 N N . ASP A 1 99 ? -16.366 -5.573 12.014 1.00 90.12 99 ASP A N 1
ATOM 730 C CA . ASP A 1 99 ? -16.993 -4.410 11.375 1.00 90.12 99 ASP A CA 1
ATOM 731 C C . ASP A 1 99 ? -16.908 -3.192 12.317 1.00 90.12 99 ASP A C 1
ATOM 733 O O . ASP A 1 99 ? -17.586 -3.165 13.349 1.00 90.12 99 ASP A O 1
ATOM 737 N N . PRO A 1 100 ? -16.124 -2.149 11.981 1.00 90.62 100 PRO A N 1
ATOM 738 C CA . PRO A 1 100 ? -15.914 -1.014 12.875 1.00 90.62 100 PRO A CA 1
ATOM 739 C C . PRO A 1 100 ? -17.178 -0.169 13.087 1.00 90.62 100 PRO A C 1
ATOM 741 O O . PRO A 1 100 ? -17.344 0.441 14.146 1.00 90.62 100 PRO A O 1
ATOM 744 N N . ALA A 1 101 ? -18.071 -0.093 12.096 1.00 91.88 101 ALA A N 1
ATOM 745 C CA . ALA A 1 101 ? -19.288 0.703 12.196 1.00 91.88 101 ALA A CA 1
ATOM 746 C C . ALA A 1 101 ? -20.330 -0.006 13.065 1.00 91.88 101 ALA A C 1
ATOM 748 O O . ALA A 1 101 ? -20.923 0.626 13.946 1.00 91.88 101 ALA A O 1
ATOM 749 N N . ALA A 1 102 ? -20.515 -1.309 12.842 1.00 91.44 102 ALA A N 1
ATOM 750 C CA . ALA A 1 102 ? -21.410 -2.129 13.646 1.00 91.44 102 ALA A CA 1
ATOM 751 C C . ALA A 1 102 ? -20.900 -2.272 15.089 1.00 91.44 102 ALA A C 1
ATOM 753 O O . ALA A 1 102 ? -21.687 -2.139 16.026 1.00 91.44 102 ALA A O 1
ATOM 754 N N . GLU A 1 103 ? -19.590 -2.441 15.293 1.00 93.62 103 GLU A N 1
ATOM 755 C CA . GLU A 1 103 ? -19.015 -2.564 16.637 1.00 93.62 103 GLU A CA 1
ATOM 756 C C . GLU A 1 103 ? -19.142 -1.263 17.431 1.00 93.62 103 GLU A C 1
ATOM 758 O O . GLU A 1 103 ? -19.537 -1.268 18.598 1.00 93.62 103 GLU A O 1
ATOM 763 N N . ARG A 1 104 ? -18.911 -0.113 16.786 1.00 93.25 104 ARG A N 1
ATOM 764 C CA . ARG A 1 104 ? -19.151 1.189 17.417 1.00 93.25 104 ARG A CA 1
ATOM 765 C C . ARG A 1 104 ? -20.603 1.335 17.870 1.00 93.25 104 ARG A C 1
ATOM 767 O O . ARG A 1 104 ? -20.842 1.848 18.960 1.00 93.25 104 ARG A O 1
ATOM 774 N N . LYS A 1 105 ? -21.561 0.900 17.047 1.00 93.56 105 LYS A N 1
ATOM 775 C CA . LYS A 1 105 ? -22.986 0.942 17.391 1.00 93.56 105 LYS A CA 1
ATOM 776 C C . LYS A 1 105 ? -23.285 0.055 18.606 1.00 93.56 105 LYS A C 1
ATOM 778 O O . LYS A 1 105 ? -23.878 0.543 19.562 1.00 93.56 105 LYS A O 1
ATOM 783 N N . ARG A 1 106 ? -22.795 -1.188 18.620 1.00 94.25 106 ARG A N 1
ATOM 784 C CA . ARG A 1 106 ? -22.961 -2.119 19.751 1.00 94.25 106 ARG A CA 1
ATOM 785 C C . ARG A 1 106 ? -22.381 -1.555 21.053 1.00 94.25 106 ARG A C 1
ATOM 787 O O . ARG A 1 106 ? -23.013 -1.636 22.103 1.00 94.25 106 ARG A O 1
ATOM 794 N N . LEU A 1 107 ? -21.200 -0.938 20.992 1.00 94.69 107 LEU A N 1
ATOM 795 C CA . LEU A 1 107 ? -20.577 -0.294 22.152 1.00 94.69 107 LEU A CA 1
ATOM 796 C C . LEU A 1 107 ? -21.401 0.891 22.676 1.00 94.69 107 LEU A C 1
ATOM 798 O O . LEU A 1 107 ? -21.547 1.040 23.888 1.00 94.69 107 LEU A O 1
ATOM 802 N N . GLN A 1 108 ? -21.961 1.712 21.783 1.00 93.69 108 GLN A N 1
ATOM 803 C CA . GLN A 1 108 ? -22.841 2.824 22.159 1.00 93.69 108 GLN A CA 1
ATOM 804 C C . GLN A 1 108 ? -24.144 2.333 22.800 1.00 93.69 108 GLN A C 1
ATOM 806 O O . GLN A 1 108 ? -24.563 2.873 23.823 1.00 93.69 108 GLN A O 1
ATOM 811 N N . GLU A 1 109 ? -24.757 1.292 22.239 1.00 91.94 109 GLU A N 1
ATOM 812 C CA . GLU A 1 109 ? -25.962 0.664 22.789 1.00 91.94 109 GLU A CA 1
ATOM 813 C C . GLU A 1 109 ? -25.696 0.066 24.174 1.00 91.94 109 GLU A C 1
ATOM 815 O O . GLU A 1 109 ? -26.454 0.316 25.112 1.00 91.94 109 GLU A O 1
ATOM 820 N N . ASN A 1 110 ? -24.578 -0.643 24.350 1.00 94.94 110 ASN A N 1
ATOM 821 C CA . ASN A 1 110 ? -24.199 -1.180 25.653 1.00 94.94 110 ASN A CA 1
ATOM 822 C C . ASN A 1 110 ? -23.947 -0.077 26.684 1.00 94.94 110 ASN A C 1
ATOM 824 O O . ASN A 1 110 ? -24.399 -0.204 27.820 1.00 94.94 110 ASN A O 1
ATOM 828 N N . ALA A 1 111 ? -23.284 1.014 26.292 1.00 92.31 111 ALA A N 1
ATOM 829 C CA . ALA A 1 111 ? -23.075 2.159 27.171 1.00 92.31 111 ALA A CA 1
ATOM 830 C C . ALA A 1 111 ? -24.407 2.803 27.596 1.00 92.31 111 ALA A C 1
ATOM 832 O O . ALA A 1 111 ? -24.587 3.111 28.773 1.00 92.31 111 ALA A O 1
ATOM 833 N N . ALA A 1 112 ? -25.362 2.948 26.669 1.00 92.19 112 ALA A N 1
ATOM 834 C CA . ALA A 1 112 ? -26.686 3.504 26.952 1.00 92.19 112 ALA A CA 1
ATOM 835 C C . ALA A 1 112 ? -27.529 2.606 27.875 1.00 92.19 112 ALA A C 1
ATOM 837 O O . ALA A 1 112 ? -28.296 3.103 28.696 1.00 92.19 112 ALA A O 1
ATOM 838 N N . LEU A 1 113 ? -27.367 1.286 27.765 1.00 91.94 113 LEU A N 1
ATOM 839 C CA . LEU A 1 113 ? -28.064 0.294 28.585 1.00 91.94 113 LEU A CA 1
ATOM 840 C C . LEU A 1 113 ? -27.347 -0.014 29.913 1.00 91.94 113 LEU A C 1
ATOM 842 O O . LEU A 1 113 ? -27.822 -0.857 30.674 1.00 91.94 113 LEU A O 1
ATOM 846 N N . GLY A 1 114 ? -26.194 0.613 30.188 1.00 90.88 114 GLY A N 1
ATOM 847 C CA . GLY A 1 114 ? -25.361 0.309 31.359 1.00 90.88 114 GLY A CA 1
ATOM 848 C C . GLY A 1 114 ? -24.772 -1.109 31.348 1.00 90.88 114 GLY A C 1
ATOM 849 O O . GLY A 1 114 ? -24.406 -1.651 32.390 1.00 90.88 114 GLY A O 1
ATOM 850 N N . ALA A 1 115 ? -24.715 -1.741 30.177 1.00 90.56 115 ALA A N 1
ATOM 851 C CA . ALA A 1 115 ? -24.163 -3.069 29.973 1.00 90.56 115 ALA A CA 1
ATOM 852 C C . ALA A 1 115 ? -22.632 -3.037 29.857 1.00 90.56 115 ALA A C 1
ATOM 854 O O . ALA A 1 115 ? -22.037 -2.071 29.383 1.00 90.56 115 ALA A O 1
ATOM 855 N N . ALA A 1 116 ? -21.986 -4.142 30.237 1.00 88.44 116 ALA A N 1
ATOM 856 C CA . ALA A 1 116 ? -20.544 -4.285 30.086 1.00 88.44 116 ALA A CA 1
ATOM 857 C C . ALA A 1 116 ? -20.117 -4.248 28.597 1.00 88.44 116 ALA A C 1
ATOM 859 O O . ALA A 1 116 ? -20.838 -4.767 27.736 1.00 88.44 116 ALA A O 1
ATOM 860 N N . PRO A 1 117 ? -18.930 -3.703 28.261 1.00 86.56 117 PRO A N 1
ATOM 861 C CA . PRO A 1 117 ? -18.469 -3.588 26.875 1.00 86.56 117 PRO A CA 1
ATOM 862 C C . PRO A 1 117 ? -18.355 -4.922 26.137 1.00 86.56 117 PRO A C 1
ATOM 864 O O . PRO A 1 117 ? -18.516 -4.954 24.928 1.00 86.56 117 PRO A O 1
ATOM 867 N N . ASN A 1 118 ? -18.131 -6.030 26.840 1.00 88.75 118 ASN A N 1
ATOM 868 C CA . ASN A 1 118 ? -18.018 -7.378 26.277 1.00 88.75 118 ASN A CA 1
ATOM 869 C C . ASN A 1 118 ? -19.365 -8.111 26.121 1.00 88.75 118 ASN A C 1
ATOM 871 O O . ASN A 1 118 ? -19.382 -9.278 25.744 1.00 88.75 118 ASN A O 1
ATOM 875 N N . LYS A 1 119 ? -20.495 -7.470 26.443 1.00 87.00 119 LYS A N 1
ATOM 876 C CA . LYS A 1 119 ? -21.816 -8.095 26.326 1.00 87.00 119 LYS A CA 1
ATOM 877 C C . LYS A 1 119 ? -22.296 -8.099 24.870 1.00 87.00 119 LYS A C 1
ATOM 879 O O . LYS A 1 119 ? -22.385 -7.040 24.249 1.00 87.00 119 LYS A O 1
ATOM 884 N N . GLY A 1 120 ? -22.670 -9.273 24.367 1.00 85.75 120 GLY A N 1
ATOM 885 C CA . GLY A 1 120 ? -23.174 -9.470 23.003 1.00 85.75 120 GLY A CA 1
ATOM 886 C C . GLY A 1 120 ? -22.129 -10.053 22.049 1.00 85.75 120 GLY A C 1
ATOM 887 O O . GLY A 1 120 ? -20.991 -10.298 22.435 1.00 85.75 120 GLY A O 1
ATOM 888 N N . GLU A 1 121 ? -22.542 -10.302 20.811 1.00 86.25 121 GLU A N 1
ATOM 889 C CA . GLU A 1 121 ? -21.679 -10.827 19.749 1.00 86.25 121 GLU A CA 1
ATOM 890 C C . GLU A 1 121 ? -20.891 -9.694 19.071 1.00 86.25 121 GLU A C 1
ATOM 892 O O . GLU A 1 121 ? -21.413 -8.588 18.907 1.00 86.25 121 GLU A O 1
ATOM 897 N N . VAL A 1 122 ? -19.634 -9.958 18.693 1.00 89.12 122 VAL A N 1
ATOM 898 C CA . VAL A 1 122 ? -18.780 -8.986 17.993 1.00 89.12 122 VAL A CA 1
ATOM 899 C C . VAL A 1 122 ? -19.073 -9.067 16.490 1.00 89.12 122 VAL A C 1
ATOM 901 O O . VAL A 1 122 ? -18.795 -10.099 15.872 1.00 89.12 122 VAL A O 1
ATOM 904 N N . PRO A 1 123 ? -19.623 -8.004 15.877 1.00 85.69 123 PRO A N 1
ATOM 905 C CA . PRO A 1 123 ? -19.993 -8.027 14.472 1.00 85.69 123 PRO A CA 1
ATOM 906 C C . PRO A 1 123 ? -18.743 -8.167 13.601 1.00 85.69 123 PRO A C 1
ATOM 908 O O . PRO A 1 123 ? -17.806 -7.377 13.694 1.00 85.69 123 PRO A O 1
ATOM 911 N N . THR A 1 124 ? -18.739 -9.179 12.739 1.00 87.50 124 THR A N 1
ATOM 912 C CA . THR A 1 124 ? -17.607 -9.544 11.880 1.00 87.50 124 THR A CA 1
ATOM 913 C C . THR A 1 124 ? -17.991 -9.428 10.405 1.00 87.50 124 THR A C 1
ATOM 915 O O . THR A 1 124 ? -19.112 -9.743 10.013 1.00 87.50 124 THR A O 1
ATOM 918 N N . ILE A 1 125 ? -17.042 -9.009 9.569 1.00 82.25 125 ILE A N 1
ATOM 919 C CA . ILE A 1 125 ? -17.143 -8.973 8.111 1.00 82.25 125 ILE A CA 1
ATOM 920 C C . ILE A 1 125 ? -16.686 -10.319 7.533 1.00 82.25 125 ILE A C 1
ATOM 922 O O . ILE A 1 125 ? -15.489 -10.601 7.438 1.00 82.25 125 ILE A O 1
ATOM 926 N N . GLU A 1 126 ? -17.631 -11.133 7.062 1.00 75.69 126 GLU A N 1
ATOM 927 C CA . GLU 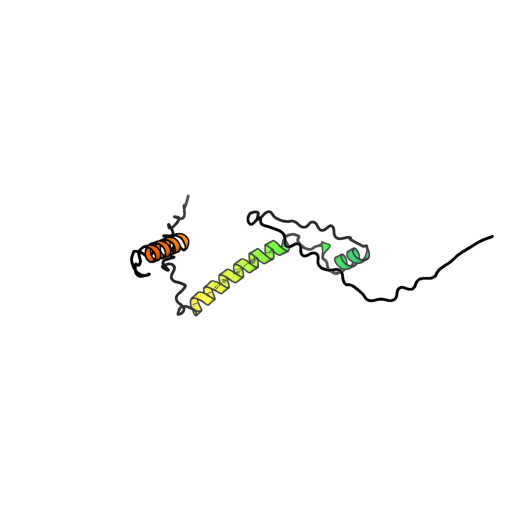A 1 126 ? -17.301 -12.334 6.292 1.00 75.69 126 GLU A CA 1
ATOM 928 C C . GLU A 1 126 ? -16.947 -11.986 4.841 1.00 75.69 126 GLU A C 1
ATOM 930 O O . GLU A 1 126 ? -17.774 -11.517 4.050 1.00 75.69 126 GLU A O 1
ATOM 935 N N . ARG A 1 127 ? -15.700 -12.256 4.444 1.00 66.00 127 ARG A N 1
ATOM 936 C CA . ARG A 1 127 ? -15.285 -12.134 3.043 1.00 66.00 127 ARG A CA 1
ATOM 937 C C . ARG A 1 127 ? -15.773 -13.350 2.258 1.00 66.00 127 ARG A C 1
ATOM 939 O O . ARG A 1 127 ? -15.184 -14.427 2.338 1.00 66.00 127 ARG A O 1
ATOM 946 N N . LYS A 1 128 ? -16.815 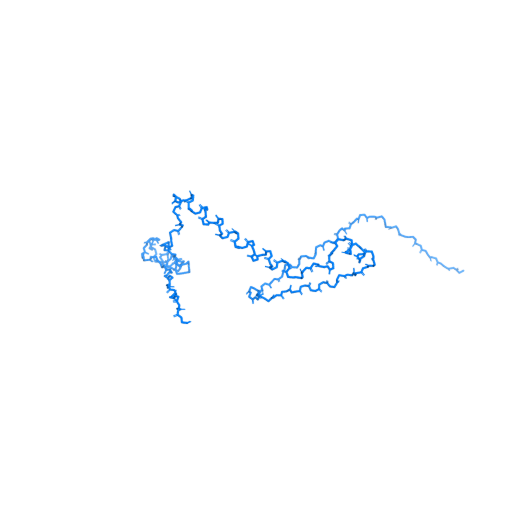-13.171 1.440 1.00 65.38 128 LYS A N 1
ATOM 947 C CA . LYS A 1 128 ? -17.236 -14.185 0.460 1.00 65.38 128 LYS A CA 1
ATOM 948 C C . LYS A 1 128 ? -16.067 -14.486 -0.481 1.00 65.38 128 LYS A C 1
ATOM 950 O O . LYS A 1 128 ? -15.550 -13.582 -1.138 1.00 65.38 128 LYS A O 1
ATOM 955 N N . ARG A 1 129 ? -15.645 -15.752 -0.551 1.00 59.16 129 ARG A N 1
ATOM 956 C CA . ARG A 1 129 ? -14.664 -16.200 -1.547 1.00 59.16 129 ARG A CA 1
ATOM 957 C C . ARG A 1 129 ? -15.306 -16.034 -2.923 1.00 59.16 129 ARG A C 1
ATOM 959 O O . ARG A 1 129 ? -16.247 -16.751 -3.249 1.00 59.16 129 ARG A O 1
ATOM 966 N N . GLN A 1 130 ? -14.841 -15.065 -3.706 1.00 56.53 130 GLN A N 1
ATOM 967 C CA . GLN A 1 130 ? -15.213 -14.981 -5.114 1.00 56.53 130 GLN A CA 1
ATOM 968 C C . GLN A 1 130 ? -14.591 -16.192 -5.812 1.00 56.53 130 GLN A C 1
ATOM 970 O O . GLN A 1 130 ? -13.369 -16.343 -5.828 1.00 56.53 130 GLN A O 1
ATOM 975 N N . GLY A 1 131 ? -15.437 -17.101 -6.299 1.00 57.75 131 GLY A N 1
ATOM 976 C CA . GLY A 1 131 ? -14.993 -18.235 -7.098 1.00 57.75 131 GLY A CA 1
ATOM 977 C C . GLY A 1 131 ? -14.327 -17.723 -8.368 1.00 57.75 131 GLY A C 1
ATOM 978 O O . GLY A 1 131 ? -14.877 -16.858 -9.049 1.00 57.75 131 GLY A O 1
ATOM 979 N N . VAL A 1 132 ? -13.135 -18.231 -8.670 1.00 61.53 132 VAL A N 1
ATOM 980 C CA . VAL A 1 132 ? -12.484 -17.987 -9.957 1.00 61.53 132 VAL A CA 1
ATOM 981 C C . VAL A 1 132 ? -13.355 -18.650 -11.022 1.00 61.53 132 VAL A C 1
ATOM 983 O O . VAL A 1 132 ? -13.434 -19.873 -11.095 1.00 61.53 132 VAL A O 1
ATOM 986 N N . SER A 1 133 ? -14.064 -17.835 -11.798 1.00 61.28 133 SER A N 1
ATOM 987 C CA . SER A 1 133 ? -14.808 -18.272 -12.976 1.00 61.28 133 SER A CA 1
ATOM 988 C C . SER A 1 133 ? -13.804 -18.682 -14.052 1.00 61.28 133 SER A C 1
ATOM 990 O O . SER A 1 133 ? -13.227 -17.819 -14.708 1.00 61.28 133 SER A O 1
ATOM 992 N N . LEU A 1 134 ? -13.576 -19.986 -14.207 1.00 49.81 134 LEU A N 1
ATOM 993 C CA . LEU A 1 134 ? -12.907 -20.565 -15.371 1.00 49.81 134 LEU A CA 1
ATOM 994 C C . LEU A 1 134 ? -13.966 -20.804 -16.452 1.00 49.81 134 LEU A C 1
ATOM 996 O O . LEU A 1 134 ? -14.532 -21.892 -16.523 1.00 49.81 134 LEU A O 1
ATOM 1000 N N . PHE A 1 135 ? -14.247 -19.774 -17.244 1.00 51.91 135 PHE A N 1
ATOM 1001 C CA . PHE A 1 135 ? -14.956 -19.884 -18.517 1.00 51.91 135 PHE A CA 1
ATOM 1002 C C . PHE A 1 135 ? -14.297 -18.950 -19.524 1.00 51.91 135 PHE A C 1
ATOM 1004 O O . PHE A 1 135 ? -14.004 -17.797 -19.131 1.00 51.91 135 PHE A O 1
#

Secondary structure (DSSP, 8-state):
-------------------------------------------HHHHHHHHHTTGGGS-TTHHHHHHHHHHHHHHHHHHHHHHHTTTS----TT--EE-HHHHHHHHHHHHHTT--TT-S---EE----------

Sequence (135 aa):
SQQQGAVAALGGGRPFSQSGFALGGAALGSTGDRSVSAATPTTPGMQNFRQQLGLNQADPNIRTTINREHTQLADADRRLLDDLLFWKQAEDRSAVVVDPAAERKRLQENAALGAAPNKGEVPTIERKRQGVSLF

Radius of gyration: 31.72 Å; chains: 1; bounding box: 53×99×61 Å

Organism: NCBI:txid1207063

pLDDT: mean 70.14, std 18.39, range [34.91, 94.94]

InterPro domains:
  IPR021395 Protein of unknown function DUF3035 [PF11233] (26-114)

Foldseek 3Di:
DDDDDDDDDDDDDDDDDDDPPDPDDDDPDDPDPPPPPPVDPCDPVNVVVCVVVVVVVDDPCVVVVCVVVVVVVVVVVVVVVCVVVVVPPDPPPPPFAFDPVVLVVLQVVCVVVVHDSPPDDGHTDDDDPDDDDPD